Protein AF-A0A1B8C6K1-F1 (afdb_monomer_lite)

Radius of gyration: 13.29 Å; chains: 1; bounding box: 32×23×31 Å

Sequence (75 aa):
MLLLNEKQLFKTNLETIRSGFLFIHKWLRHLYWDLSAFHETTNFEHIKKHYFTSITPLNPAGIVPLSPRLDILEK

Secondary structure (DSSP, 8-state):
----SS--TT---SS-HHHH-HHHHHHHHHHHHH-HHHHTT--HHHHHHHHHHH-TTT-TT------SS-SS---

Structure (mmCIF, N/CA/C/O backbone):
data_AF-A0A1B8C6K1-F1
#
_entry.id   AF-A0A1B8C6K1-F1
#
loop_
_atom_site.group_PDB
_atom_site.id
_atom_site.type_symbol
_atom_site.label_atom_id
_atom_site.label_alt_id
_atom_site.label_comp_id
_atom_site.label_asym_id
_atom_site.label_entity_id
_atom_site.label_seq_id
_atom_site.pdbx_PDB_ins_code
_atom_site.Cartn_x
_atom_site.Cartn_y
_atom_site.Cartn_z
_atom_site.occupancy
_atom_site.B_iso_or_equiv
_atom_site.auth_seq_id
_atom_site.auth_comp_id
_atom_site.auth_asym_id
_atom_site.auth_atom_id
_atom_site.pdbx_PDB_model_num
ATOM 1 N N . MET A 1 1 ? 4.943 -2.279 0.327 1.00 46.75 1 MET A N 1
ATOM 2 C CA . MET A 1 1 ? 5.092 -1.889 1.748 1.00 46.75 1 MET A CA 1
ATOM 3 C C . MET A 1 1 ? 3.986 -2.438 2.653 1.00 46.75 1 MET A C 1
ATOM 5 O O . MET A 1 1 ? 4.173 -2.466 3.858 1.00 46.75 1 MET A O 1
ATOM 9 N N . LEU A 1 2 ? 2.879 -2.952 2.099 1.00 39.53 2 LEU A N 1
ATOM 10 C CA . LEU A 1 2 ? 1.842 -3.649 2.870 1.00 39.53 2 LEU A CA 1
ATOM 11 C C . LEU A 1 2 ? 1.832 -5.169 2.723 1.00 39.53 2 LEU A C 1
ATOM 13 O O . LEU A 1 2 ? 0.990 -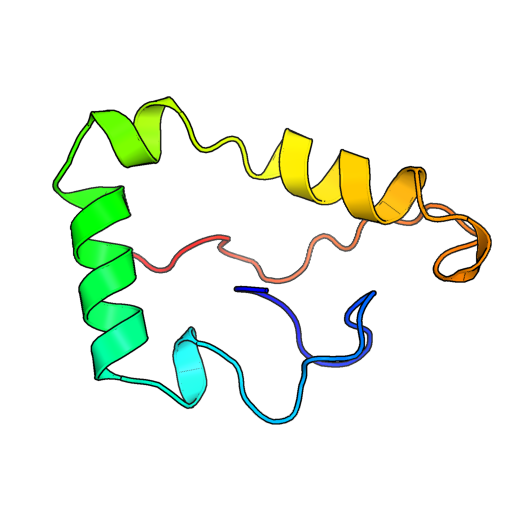5.847 3.303 1.00 39.53 2 LEU A O 1
ATOM 17 N N . LEU A 1 3 ? 2.736 -5.716 1.924 1.00 46.25 3 LEU A N 1
ATOM 18 C CA . LEU A 1 3 ? 2.496 -6.977 1.264 1.00 46.25 3 LEU A CA 1
ATOM 19 C C . LEU A 1 3 ? 3.834 -7.603 0.869 1.00 46.25 3 LEU A C 1
ATOM 21 O O . LEU A 1 3 ? 4.546 -6.963 0.096 1.00 46.25 3 LEU A O 1
ATOM 25 N N . LEU A 1 4 ? 4.071 -8.841 1.340 1.00 45.22 4 LEU A N 1
ATOM 26 C CA . LEU A 1 4 ? 4.915 -9.916 0.775 1.00 45.22 4 LEU A CA 1
ATOM 27 C C . LEU A 1 4 ? 6.093 -10.409 1.616 1.00 45.22 4 LEU A C 1
ATOM 29 O O . LEU A 1 4 ? 7.090 -9.716 1.774 1.00 45.22 4 LEU A O 1
ATOM 33 N N . ASN A 1 5 ? 6.019 -11.685 2.009 1.00 44.72 5 ASN A N 1
ATOM 34 C CA . ASN A 1 5 ? 7.183 -12.460 2.414 1.00 44.72 5 ASN A CA 1
ATOM 35 C C . ASN A 1 5 ? 7.876 -13.084 1.192 1.00 44.72 5 ASN A C 1
ATOM 37 O O . ASN A 1 5 ? 7.233 -13.547 0.251 1.00 44.72 5 ASN A O 1
ATOM 41 N N . GLU A 1 6 ? 9.205 -13.065 1.291 1.00 43.03 6 GLU A N 1
ATOM 42 C CA . GLU A 1 6 ? 10.248 -13.816 0.573 1.00 43.03 6 GLU A CA 1
ATOM 43 C C . GLU A 1 6 ? 11.009 -13.133 -0.575 1.00 43.03 6 GLU A C 1
ATOM 45 O O . GLU A 1 6 ? 12.219 -13.330 -0.647 1.00 43.03 6 GLU A O 1
ATOM 50 N N . LYS A 1 7 ? 10.427 -12.225 -1.377 1.00 56.88 7 LYS A N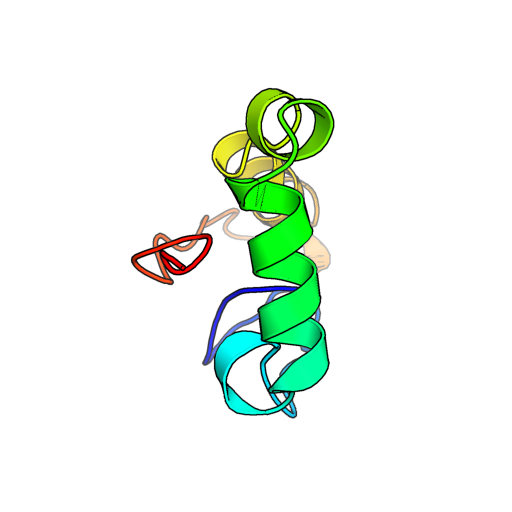 1
ATOM 51 C CA . LYS A 1 7 ? 11.207 -11.319 -2.268 1.00 56.88 7 LYS A CA 1
ATOM 52 C C . LYS A 1 7 ? 10.524 -9.965 -2.470 1.00 56.88 7 LYS A C 1
ATOM 54 O O . LYS A 1 7 ? 10.039 -9.635 -3.549 1.00 56.88 7 LYS A O 1
ATOM 59 N N . GLN A 1 8 ? 10.472 -9.161 -1.413 1.00 73.06 8 GLN A N 1
ATOM 60 C CA . GLN A 1 8 ? 9.988 -7.784 -1.503 1.00 73.06 8 GLN A CA 1
ATOM 61 C C . GLN A 1 8 ? 11.000 -6.915 -2.267 1.00 73.06 8 GLN A C 1
ATOM 63 O O . GLN A 1 8 ? 12.176 -6.884 -1.907 1.00 73.06 8 GLN A O 1
ATOM 68 N N . LEU A 1 9 ? 10.535 -6.177 -3.284 1.00 87.81 9 LEU A N 1
ATOM 69 C CA . LEU A 1 9 ? 11.369 -5.360 -4.184 1.00 87.81 9 LEU A CA 1
ATOM 70 C C . LEU A 1 9 ? 12.389 -4.482 -3.433 1.00 87.81 9 LEU A C 1
ATOM 72 O O . LEU A 1 9 ? 13.563 -4.432 -3.795 1.00 87.81 9 LEU A O 1
ATOM 76 N N . PHE A 1 10 ? 11.952 -3.861 -2.334 1.00 91.19 10 PHE A N 1
ATOM 77 C CA . PHE A 1 10 ? 12.761 -2.952 -1.514 1.00 91.19 10 PHE A CA 1
ATOM 78 C C . PHE A 1 10 ? 13.376 -3.570 -0.257 1.00 91.19 10 PHE A C 1
ATOM 80 O O . PHE A 1 10 ? 14.017 -2.854 0.502 1.00 91.19 10 PHE A O 1
ATOM 87 N N . LYS A 1 11 ? 13.201 -4.877 -0.015 1.00 89.06 11 LYS A N 1
ATOM 88 C CA . LYS A 1 11 ? 13.794 -5.582 1.141 1.00 89.06 11 LYS A CA 1
ATOM 89 C C . LYS A 1 11 ? 13.409 -4.998 2.516 1.00 89.06 11 LYS A C 1
ATOM 91 O O . LYS A 1 11 ? 14.111 -5.175 3.501 1.00 89.06 11 LYS A O 1
ATOM 96 N N . THR A 1 12 ? 12.273 -4.307 2.604 1.00 89.88 12 THR A N 1
ATOM 97 C CA . THR A 1 12 ? 11.709 -3.811 3.871 1.00 89.88 12 THR A CA 1
ATOM 98 C C . THR A 1 12 ? 10.837 -4.904 4.501 1.00 89.88 12 THR A C 1
ATOM 100 O O . THR A 1 12 ? 9.608 -4.806 4.477 1.00 89.88 12 THR A O 1
ATOM 103 N N . ASN A 1 13 ? 11.466 -5.990 4.951 1.00 87.94 13 ASN A N 1
ATOM 104 C CA . ASN A 1 13 ? 10.795 -7.242 5.320 1.00 87.94 13 ASN A CA 1
ATOM 105 C C . ASN A 1 13 ? 11.188 -7.789 6.706 1.00 87.94 13 ASN A C 1
ATOM 107 O O . ASN A 1 13 ? 11.066 -8.988 6.923 1.00 87.94 13 ASN A O 1
ATOM 111 N N . LEU A 1 14 ? 11.650 -6.938 7.633 1.00 91.19 14 LEU A N 1
ATOM 112 C CA . LEU A 1 14 ? 11.844 -7.346 9.035 1.00 91.19 14 LEU A CA 1
ATOM 113 C C . LEU A 1 14 ? 10.521 -7.786 9.672 1.00 91.19 14 LEU A C 1
ATOM 115 O O . LEU A 1 14 ? 10.473 -8.805 10.341 1.00 91.19 14 LEU A O 1
ATOM 119 N N . GLU A 1 15 ? 9.456 -7.030 9.415 1.00 90.81 15 GLU A N 1
ATOM 120 C CA . GLU A 1 15 ? 8.078 -7.365 9.759 1.00 90.81 15 GLU A CA 1
ATOM 121 C C . GLU A 1 15 ? 7.131 -6.737 8.733 1.00 90.81 15 GLU A C 1
ATOM 123 O O . GLU A 1 15 ? 7.478 -5.761 8.058 1.00 90.81 15 GLU A O 1
ATOM 128 N N . THR A 1 16 ? 5.914 -7.270 8.619 1.00 90.69 16 THR A N 1
ATOM 129 C CA . THR A 1 16 ? 4.870 -6.668 7.774 1.00 90.69 16 THR A CA 1
ATOM 130 C C . THR A 1 16 ? 3.889 -5.861 8.616 1.00 90.69 16 THR A C 1
ATOM 132 O O . THR A 1 16 ? 3.659 -6.177 9.781 1.00 90.69 16 THR A O 1
ATOM 135 N N . I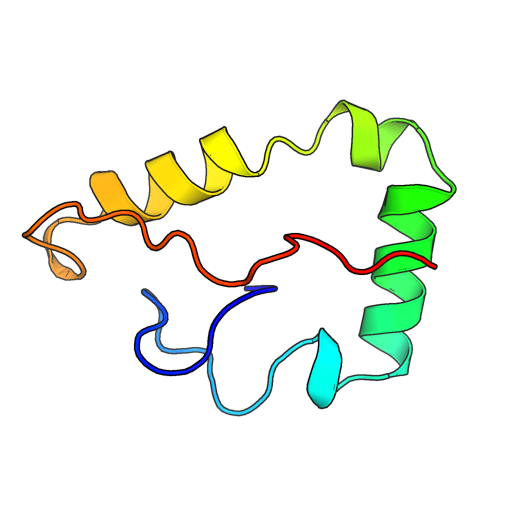LE A 1 17 ? 3.229 -4.859 8.023 1.00 93.75 17 ILE A N 1
ATOM 136 C CA . ILE A 1 17 ? 2.179 -4.100 8.726 1.00 93.75 17 ILE A CA 1
ATOM 137 C C . ILE A 1 17 ? 1.093 -5.034 9.277 1.00 93.75 17 ILE A C 1
ATOM 139 O O . ILE A 1 17 ? 0.695 -4.886 10.425 1.00 93.75 17 ILE A O 1
ATOM 143 N N . ARG A 1 18 ? 0.662 -6.031 8.494 1.00 92.25 18 ARG A N 1
ATOM 144 C CA . ARG A 1 18 ? -0.403 -6.969 8.888 1.00 92.25 18 ARG A CA 1
ATOM 145 C C . ARG A 1 18 ? -0.028 -7.903 10.046 1.00 92.25 18 ARG A C 1
ATOM 147 O O . ARG A 1 18 ? -0.927 -8.287 10.784 1.00 92.25 18 ARG A O 1
ATOM 154 N N . SER A 1 19 ? 1.247 -8.288 10.178 1.00 91.12 19 SER A N 1
ATOM 155 C CA . SER A 1 19 ? 1.718 -9.256 11.185 1.00 91.12 19 SER A CA 1
ATOM 156 C C . SER A 1 19 ? 2.303 -8.584 12.423 1.00 91.12 19 SER A C 1
ATOM 158 O O . SER A 1 19 ? 1.967 -8.968 13.536 1.00 91.12 19 SER A O 1
ATOM 160 N N . GLY A 1 20 ? 3.164 -7.583 12.231 1.00 93.69 20 GLY A N 1
ATOM 161 C CA . GLY A 1 20 ? 4.016 -7.039 13.289 1.00 93.69 20 GLY A CA 1
ATOM 162 C C . GLY A 1 20 ? 3.520 -5.737 13.915 1.00 93.69 20 GLY A C 1
ATOM 163 O O . GLY A 1 20 ? 4.004 -5.351 14.974 1.00 93.69 20 GLY A O 1
ATOM 164 N N . PHE A 1 21 ? 2.551 -5.046 13.303 1.00 95.19 21 PHE A N 1
ATOM 165 C CA . PHE A 1 21 ? 2.153 -3.699 13.732 1.00 95.19 21 PHE A CA 1
ATOM 166 C C . PHE A 1 21 ? 0.637 -3.556 13.906 1.00 95.19 21 PHE A C 1
ATOM 168 O O . PHE A 1 21 ? -0.037 -2.908 13.105 1.00 95.19 21 PHE A O 1
ATOM 175 N N . LEU A 1 22 ? 0.098 -4.110 14.997 1.00 96.31 22 LEU A N 1
ATOM 176 C CA . LEU A 1 22 ? -1.347 -4.178 15.267 1.00 96.31 22 LEU A CA 1
ATOM 177 C C . LEU A 1 22 ? -2.075 -2.827 15.135 1.00 96.31 22 LEU A C 1
ATOM 179 O O . LEU A 1 22 ? -3.100 -2.739 14.456 1.00 96.31 22 LEU A O 1
ATOM 183 N N . PHE A 1 23 ? -1.556 -1.765 15.761 1.00 97.81 23 PHE A N 1
ATOM 184 C CA . PHE A 1 23 ? -2.210 -0.451 15.744 1.00 97.81 23 PHE A CA 1
ATOM 185 C C . PHE A 1 23 ? -2.113 0.240 14.383 1.00 97.81 23 PHE A C 1
ATOM 187 O O . PHE A 1 23 ? -3.093 0.838 13.942 1.00 97.81 23 PHE A O 1
ATOM 194 N N . ILE A 1 24 ? -0.985 0.095 13.679 1.00 97.94 24 ILE A N 1
ATOM 195 C CA . ILE A 1 24 ? -0.826 0.630 12.319 1.00 97.94 24 ILE A CA 1
ATOM 196 C C . ILE A 1 24 ? -1.752 -0.116 11.359 1.00 97.94 24 ILE A C 1
ATOM 198 O O . ILE A 1 24 ? -2.433 0.505 10.550 1.00 97.94 24 ILE A O 1
ATOM 202 N N . HIS A 1 25 ? -1.845 -1.440 11.483 1.00 96.75 25 HIS A N 1
ATOM 203 C CA . HIS A 1 25 ? -2.746 -2.252 10.676 1.00 96.75 25 HIS A CA 1
ATOM 204 C C . HIS A 1 25 ? -4.217 -1.899 10.917 1.00 96.75 25 HIS A C 1
ATOM 206 O O . HIS A 1 25 ? -4.989 -1.799 9.965 1.00 96.75 25 HIS A O 1
ATOM 212 N N . LYS A 1 26 ? -4.611 -1.669 12.177 1.00 97.31 26 LYS A N 1
ATOM 213 C CA . LYS A 1 26 ? -5.960 -1.203 12.524 1.00 97.31 26 LYS A CA 1
ATOM 214 C C . LYS A 1 26 ? -6.248 0.180 11.935 1.00 97.31 26 LYS A C 1
ATOM 216 O O . LYS A 1 26 ? -7.289 0.355 11.312 1.00 97.31 26 LYS A O 1
ATOM 221 N N . TRP A 1 27 ? -5.335 1.135 12.112 1.00 98.00 27 TRP A N 1
ATOM 222 C CA . TRP A 1 27 ? -5.467 2.496 11.585 1.00 98.00 27 TRP A CA 1
ATOM 223 C C . TRP A 1 27 ? -5.573 2.511 10.058 1.00 98.00 27 TRP A C 1
ATOM 225 O O . TRP A 1 27 ? -6.491 3.107 9.508 1.00 98.00 27 TRP A O 1
ATOM 235 N N . LEU A 1 28 ? -4.697 1.780 9.373 1.00 97.81 28 LEU A N 1
ATOM 236 C CA . LEU A 1 28 ? -4.711 1.680 7.921 1.00 97.81 28 LEU A CA 1
ATOM 237 C C . LEU A 1 28 ? -6.020 1.073 7.394 1.00 97.81 28 LEU A C 1
ATOM 239 O O . LEU A 1 28 ? -6.589 1.601 6.443 1.00 97.81 28 LEU A O 1
ATOM 243 N N . ARG A 1 29 ? -6.497 -0.029 7.994 1.00 97.56 29 ARG A N 1
ATOM 244 C CA . ARG A 1 29 ? -7.771 -0.653 7.598 1.00 97.56 29 ARG A CA 1
ATOM 245 C C . ARG A 1 29 ? -8.952 0.283 7.834 1.00 97.56 29 ARG A C 1
ATOM 247 O O . ARG A 1 29 ? -9.841 0.319 6.997 1.00 97.56 29 ARG A O 1
ATOM 254 N N . HIS A 1 30 ? -8.947 1.047 8.928 1.00 97.75 30 HIS A N 1
ATOM 255 C CA . HIS A 1 30 ? -9.952 2.083 9.172 1.00 97.75 30 HIS A CA 1
ATOM 256 C C . HIS A 1 30 ? -9.956 3.130 8.054 1.00 97.75 30 HIS A C 1
ATOM 258 O O . HIS A 1 30 ? -11.007 3.389 7.481 1.00 97.75 30 HIS A O 1
ATOM 264 N N . LEU A 1 31 ? -8.789 3.675 7.692 1.00 98.06 31 LEU A N 1
ATOM 265 C CA . LEU A 1 31 ? -8.706 4.653 6.607 1.00 98.06 31 LEU A CA 1
ATOM 266 C C . LEU A 1 31 ? -9.212 4.079 5.287 1.00 98.06 31 LEU A C 1
ATOM 268 O O . LEU A 1 31 ? -10.052 4.695 4.649 1.00 98.06 31 LEU A O 1
ATOM 272 N N . TYR A 1 32 ? -8.731 2.901 4.894 1.00 97.88 32 TYR A N 1
ATOM 273 C CA . TYR A 1 32 ? -9.112 2.304 3.619 1.00 97.88 32 TYR A CA 1
ATOM 274 C C . TYR A 1 32 ? -10.607 1.958 3.571 1.00 97.88 32 TYR A C 1
ATOM 276 O O . TYR A 1 32 ? -11.289 2.378 2.647 1.00 97.88 32 TYR A O 1
ATOM 284 N N . TRP A 1 33 ? -11.134 1.225 4.556 1.00 97.69 33 TRP A N 1
ATOM 285 C CA . TRP A 1 33 ? -12.500 0.695 4.484 1.00 97.69 33 TRP A CA 1
ATOM 286 C C . TRP A 1 33 ? -13.586 1.685 4.906 1.00 97.69 33 TRP A C 1
ATOM 288 O O . TRP A 1 33 ? -14.679 1.639 4.349 1.00 97.69 33 TRP A O 1
ATOM 298 N N . ASP A 1 34 ? -13.317 2.560 5.881 1.00 98.06 34 ASP A N 1
ATOM 299 C CA . ASP A 1 34 ? -14.355 3.427 6.452 1.00 98.06 34 ASP A CA 1
ATOM 300 C C . ASP A 1 34 ? -14.397 4.827 5.801 1.00 98.06 34 ASP A C 1
ATOM 302 O O . ASP A 1 34 ? -15.375 5.549 5.986 1.00 98.06 34 ASP A O 1
ATOM 306 N N . LEU A 1 35 ? -13.366 5.233 5.043 1.00 98.12 35 LEU A N 1
ATOM 307 C CA . LEU A 1 35 ? -13.298 6.547 4.389 1.00 98.12 35 LEU A CA 1
ATOM 308 C C . LEU A 1 35 ? -13.187 6.399 2.864 1.00 98.12 35 LEU A C 1
ATOM 310 O O . LEU A 1 35 ? -12.185 5.906 2.341 1.00 98.12 35 LEU A O 1
ATOM 314 N N . SER A 1 36 ? -14.201 6.879 2.132 1.00 97.69 36 SER A N 1
ATOM 315 C CA . SER A 1 36 ? -14.309 6.684 0.676 1.00 97.69 36 SER A CA 1
ATOM 316 C C . SER A 1 36 ? -13.091 7.183 -0.098 1.00 97.69 36 SER A C 1
ATOM 318 O O . SER A 1 36 ? -12.543 6.463 -0.929 1.00 97.69 36 SER A O 1
ATOM 320 N N . ALA A 1 37 ? -12.589 8.360 0.283 1.00 98.12 37 ALA A N 1
ATOM 321 C CA . ALA A 1 37 ? -11.430 8.995 -0.329 1.00 98.12 37 ALA A CA 1
ATOM 322 C C . ALA A 1 37 ? -10.182 8.094 -0.385 1.00 98.12 37 ALA A C 1
ATOM 324 O O . ALA A 1 37 ? -9.342 8.292 -1.259 1.00 98.12 37 ALA A O 1
ATOM 325 N N . PHE A 1 38 ? -10.042 7.111 0.513 1.00 98.06 38 PHE A N 1
ATOM 326 C CA . PHE A 1 38 ? -8.896 6.204 0.522 1.00 98.06 38 PHE A CA 1
ATOM 327 C C . PHE A 1 38 ? -9.109 4.976 -0.369 1.00 98.06 38 PHE A C 1
ATOM 329 O O . PHE A 1 38 ? -8.218 4.676 -1.165 1.00 98.06 38 PHE A O 1
ATOM 336 N N . HIS A 1 39 ? -10.240 4.261 -0.289 1.00 95.81 39 HIS A N 1
ATOM 337 C CA . HIS A 1 39 ? -10.426 3.087 -1.159 1.00 95.81 39 HIS A CA 1
ATOM 338 C C . HIS A 1 39 ? -10.671 3.471 -2.621 1.00 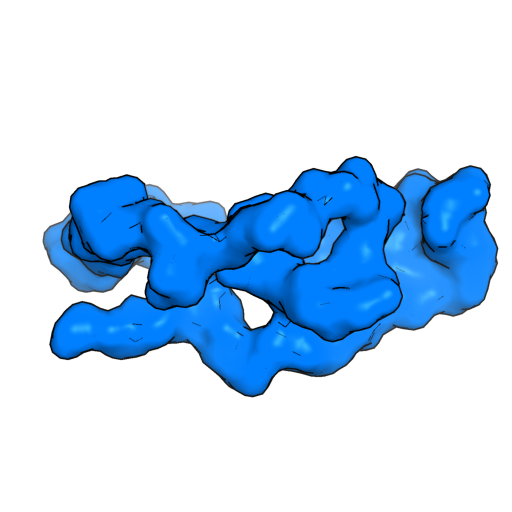95.81 39 HIS A C 1
ATOM 340 O O . HIS A 1 39 ? -10.123 2.813 -3.501 1.00 95.81 39 HIS A O 1
ATOM 346 N N . GLU A 1 40 ? -11.417 4.549 -2.892 1.00 98.06 40 GLU A N 1
ATOM 347 C CA . GLU A 1 40 ? -11.737 4.987 -4.261 1.00 98.06 40 GLU A CA 1
ATOM 348 C C . GLU A 1 40 ? -10.490 5.424 -5.037 1.00 98.06 40 GLU A C 1
ATOM 350 O O . GLU A 1 40 ? -10.447 5.340 -6.263 1.00 98.06 40 GLU A O 1
ATOM 355 N N . THR A 1 41 ? -9.449 5.866 -4.328 1.00 98.25 41 THR A N 1
ATOM 356 C CA . THR A 1 41 ? -8.202 6.353 -4.933 1.00 98.25 41 THR A CA 1
ATOM 357 C C . THR A 1 41 ? -7.058 5.339 -4.880 1.00 98.25 41 THR A C 1
ATOM 359 O O . THR A 1 41 ? -5.998 5.567 -5.467 1.00 98.25 41 THR A O 1
ATOM 362 N N . THR A 1 42 ? -7.249 4.189 -4.227 1.00 97.94 42 THR A N 1
ATOM 363 C CA . THR A 1 42 ? -6.204 3.168 -4.093 1.00 97.94 42 THR A CA 1
ATOM 364 C C . THR A 1 42 ? -6.367 2.074 -5.144 1.00 97.94 42 THR A C 1
ATOM 366 O O . THR A 1 42 ? -7.173 1.157 -5.001 1.00 97.94 42 THR A O 1
ATOM 369 N N . ASN A 1 43 ? -5.524 2.112 -6.178 1.00 97.19 43 ASN A N 1
ATOM 370 C CA . ASN A 1 43 ? -5.450 1.066 -7.198 1.00 97.19 43 ASN A CA 1
ATOM 371 C C . ASN A 1 43 ? -4.221 0.162 -6.979 1.00 97.19 43 ASN A C 1
ATOM 373 O O . ASN A 1 43 ? -3.093 0.515 -7.338 1.00 97.19 43 ASN A O 1
ATOM 377 N N . PHE A 1 44 ? -4.435 -1.027 -6.408 1.00 94.62 44 PHE A N 1
ATOM 378 C CA . PHE A 1 44 ? -3.354 -1.975 -6.115 1.00 94.62 44 PHE A CA 1
ATOM 379 C C . PHE A 1 44 ? -2.687 -2.564 -7.361 1.00 94.62 44 PHE A C 1
ATOM 381 O O . PHE A 1 44 ? -1.482 -2.819 -7.339 1.00 94.62 44 PHE A O 1
ATOM 388 N N . GLU A 1 45 ? -3.429 -2.743 -8.455 1.00 94.31 45 GLU A N 1
ATOM 389 C CA . GLU A 1 45 ? -2.871 -3.229 -9.718 1.00 94.31 45 GLU A CA 1
ATOM 390 C C . GLU A 1 45 ? -1.878 -2.215 -10.296 1.00 94.31 45 GLU A C 1
ATOM 392 O O . GLU A 1 45 ? -0.753 -2.582 -10.647 1.00 94.31 45 GLU A O 1
ATOM 397 N N . HIS A 1 46 ? -2.260 -0.934 -10.322 1.00 95.75 46 HIS A N 1
ATOM 398 C CA . HIS A 1 46 ? -1.395 0.157 -10.760 1.00 95.75 46 HIS A CA 1
ATOM 399 C C . HIS A 1 46 ? -0.127 0.241 -9.901 1.00 95.75 46 HIS A C 1
ATOM 401 O O . HIS A 1 46 ? 0.981 0.266 -10.437 1.00 95.75 46 HIS A O 1
ATOM 407 N N . ILE A 1 47 ? -0.274 0.192 -8.571 1.00 95.12 47 ILE A N 1
ATOM 408 C CA . ILE A 1 47 ? 0.851 0.218 -7.626 1.00 95.12 47 ILE A CA 1
ATOM 409 C C . ILE A 1 47 ? 1.813 -0.949 -7.887 1.00 95.12 47 ILE A C 1
ATOM 411 O O . ILE A 1 47 ? 3.015 -0.734 -8.053 1.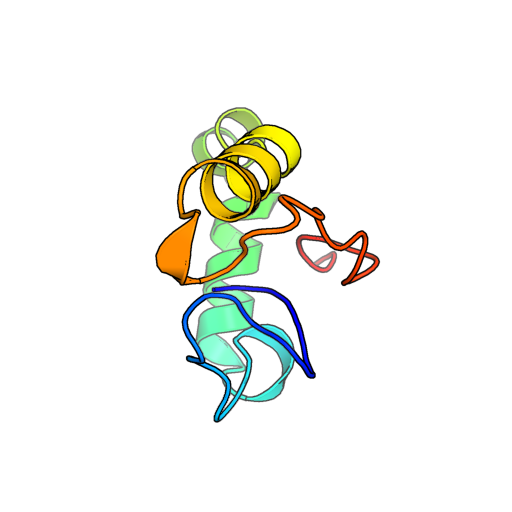00 95.12 47 ILE A O 1
ATOM 415 N N . LYS A 1 48 ? 1.310 -2.191 -7.936 1.00 91.69 48 LYS A N 1
ATOM 416 C CA . LYS A 1 48 ? 2.154 -3.380 -8.125 1.00 91.69 48 LYS A CA 1
ATOM 417 C C . LYS A 1 48 ? 2.868 -3.350 -9.472 1.00 91.69 48 LYS A C 1
ATOM 419 O O . LYS A 1 48 ? 4.086 -3.516 -9.500 1.00 91.69 48 LYS A O 1
ATOM 424 N N . LYS A 1 49 ? 2.139 -3.114 -10.569 1.00 93.00 49 LYS A N 1
ATOM 425 C CA . LYS A 1 49 ? 2.733 -3.058 -11.911 1.00 93.00 49 LYS A CA 1
ATOM 426 C C . LYS A 1 49 ? 3.827 -2.004 -11.963 1.00 93.00 49 LYS A C 1
ATOM 428 O O . LYS A 1 49 ? 4.953 -2.347 -12.297 1.00 93.00 49 LYS A O 1
ATOM 433 N N . HIS A 1 50 ? 3.534 -0.777 -11.530 1.00 93.94 50 HIS A N 1
ATOM 434 C CA . HIS A 1 50 ? 4.502 0.313 -11.570 1.00 93.94 50 HIS A CA 1
ATOM 435 C C . HIS A 1 50 ? 5.827 -0.064 -10.894 1.00 93.94 50 HIS A C 1
ATOM 437 O O . HIS A 1 50 ? 6.880 0.024 -11.525 1.00 93.94 50 HIS A O 1
ATOM 443 N N . TYR A 1 51 ? 5.793 -0.548 -9.651 1.00 92.44 51 TYR A N 1
ATOM 444 C CA . TYR A 1 51 ? 7.025 -0.868 -8.930 1.00 92.44 51 TYR A CA 1
ATOM 445 C C . TYR A 1 51 ? 7.776 -2.062 -9.533 1.00 92.44 51 TYR A C 1
ATOM 447 O O . TYR A 1 51 ? 8.991 -1.989 -9.717 1.00 92.44 51 TYR A O 1
ATOM 455 N N . PHE A 1 52 ? 7.083 -3.154 -9.861 1.00 92.00 52 PHE A N 1
ATOM 456 C CA . PHE A 1 52 ? 7.747 -4.372 -10.328 1.00 92.00 52 PHE A CA 1
ATOM 457 C C . PHE A 1 52 ? 8.231 -4.289 -11.780 1.00 92.00 52 PHE A C 1
ATOM 459 O O . PHE A 1 52 ? 9.199 -4.976 -12.098 1.00 92.00 52 PHE A O 1
ATOM 466 N N . THR A 1 53 ? 7.635 -3.456 -12.641 1.00 93.50 53 THR A N 1
ATOM 467 C CA . THR A 1 53 ? 8.081 -3.310 -14.040 1.00 93.50 53 THR A CA 1
ATOM 468 C C . THR A 1 53 ? 9.037 -2.141 -14.263 1.00 93.50 53 THR A C 1
ATOM 470 O O . THR A 1 53 ? 9.805 -2.179 -15.217 1.00 93.50 53 THR A O 1
ATOM 473 N N . SER A 1 54 ? 9.008 -1.100 -13.421 1.00 94.25 54 SER A N 1
ATOM 474 C CA . SER A 1 54 ? 9.806 0.119 -13.664 1.00 94.25 54 SER A CA 1
ATOM 475 C C . SER A 1 54 ? 11.195 0.078 -13.028 1.00 94.25 54 SER A C 1
ATOM 477 O O . SER A 1 54 ? 12.083 0.816 -13.444 1.00 94.25 54 SER A O 1
ATOM 479 N N . ILE A 1 55 ? 11.410 -0.765 -12.012 1.00 91.25 55 ILE A N 1
ATOM 480 C CA . ILE A 1 55 ? 12.683 -0.813 -11.278 1.00 91.25 55 ILE A CA 1
ATOM 481 C C . ILE A 1 55 ? 13.526 -1.986 -11.778 1.00 91.25 55 ILE A C 1
ATOM 483 O O . ILE A 1 55 ? 13.802 -2.952 -11.062 1.00 91.25 55 ILE A O 1
ATOM 487 N N . THR A 1 56 ? 13.957 -1.879 -13.034 1.00 91.81 56 THR A N 1
ATOM 488 C CA . THR A 1 56 ? 14.737 -2.902 -13.744 1.00 91.81 56 THR A CA 1
ATOM 489 C C . THR A 1 56 ? 15.970 -3.390 -12.975 1.00 91.81 56 THR A C 1
ATOM 491 O O . THR A 1 56 ? 16.176 -4.601 -12.938 1.00 91.81 56 THR A O 1
ATOM 494 N N . PRO A 1 57 ? 16.767 -2.537 -12.291 1.00 92.81 57 PRO A N 1
ATOM 495 C CA . PRO A 1 57 ? 17.930 -3.020 -11.541 1.00 92.81 57 PRO A CA 1
ATOM 496 C C . PRO A 1 57 ? 17.584 -3.980 -10.394 1.00 92.81 57 PRO A C 1
ATOM 498 O O . PRO A 1 57 ? 18.413 -4.800 -10.011 1.00 92.81 57 PRO A O 1
ATOM 501 N N . LEU A 1 58 ? 16.374 -3.880 -9.828 1.00 89.56 58 LEU A N 1
ATOM 502 C CA . LEU A 1 58 ? 15.929 -4.729 -8.717 1.00 89.56 58 LEU A CA 1
ATOM 503 C C . LEU A 1 58 ? 15.055 -5.902 -9.174 1.00 89.56 58 LEU A C 1
ATOM 505 O O . LEU A 1 58 ? 15.029 -6.926 -8.494 1.00 89.56 58 LEU A O 1
ATOM 509 N N . ASN A 1 59 ? 14.356 -5.769 -10.303 1.00 92.00 59 ASN A N 1
ATOM 510 C CA . ASN A 1 59 ? 13.549 -6.830 -10.902 1.00 92.00 59 ASN A CA 1
ATOM 511 C C . ASN A 1 59 ? 13.735 -6.887 -12.430 1.00 92.00 59 ASN A C 1
ATOM 513 O O . ASN A 1 59 ? 12.839 -6.478 -13.171 1.00 92.00 59 ASN A O 1
ATOM 517 N N . PRO A 1 60 ? 14.867 -7.416 -12.929 1.00 93.06 60 PRO A N 1
ATOM 518 C CA . PRO A 1 60 ? 15.159 -7.435 -14.365 1.00 93.06 60 PRO A CA 1
ATOM 519 C C . PRO A 1 60 ? 14.121 -8.192 -15.202 1.00 93.06 60 PRO A C 1
ATOM 521 O O . PRO A 1 60 ? 13.899 -7.862 -16.360 1.00 93.06 60 PRO A O 1
ATOM 524 N N . ALA A 1 61 ? 13.470 -9.199 -14.612 1.00 93.56 61 ALA A N 1
ATOM 525 C CA . ALA A 1 61 ? 12.453 -10.000 -15.286 1.00 93.56 61 ALA A CA 1
ATOM 526 C C . ALA A 1 61 ? 11.084 -9.299 -15.380 1.00 93.56 61 ALA A C 1
ATOM 528 O O . ALA A 1 61 ? 10.193 -9.805 -16.057 1.00 93.56 61 ALA A O 1
ATOM 529 N N . GLY A 1 62 ? 10.876 -8.185 -14.666 1.00 92.25 62 GLY A N 1
ATOM 530 C CA . GLY A 1 62 ? 9.599 -7.463 -14.650 1.00 92.25 62 GLY A CA 1
ATOM 531 C C . GLY A 1 62 ? 8.419 -8.267 -14.089 1.00 92.25 62 GLY A C 1
ATOM 532 O O . GLY A 1 62 ? 7.267 -7.879 -14.273 1.00 92.25 62 GLY A O 1
ATOM 533 N N . ILE A 1 63 ? 8.677 -9.395 -13.418 1.00 92.12 63 ILE A N 1
ATOM 534 C CA . ILE A 1 63 ? 7.628 -10.288 -12.916 1.00 92.12 63 ILE A CA 1
ATOM 535 C C . ILE A 1 63 ? 6.898 -9.598 -11.766 1.00 92.12 63 ILE A C 1
ATOM 537 O O . ILE A 1 63 ? 7.512 -9.241 -10.759 1.00 92.12 63 ILE A O 1
ATOM 541 N N . VAL A 1 64 ? 5.582 -9.438 -11.913 1.00 91.19 64 VAL A N 1
ATOM 542 C CA . VAL A 1 64 ? 4.702 -8.903 -10.872 1.00 91.19 64 VAL A CA 1
ATOM 543 C C . VAL A 1 64 ? 4.181 -10.074 -10.032 1.00 91.19 64 VAL A C 1
ATOM 545 O O . VAL A 1 64 ? 3.449 -10.915 -10.557 1.00 91.19 64 VAL A O 1
ATOM 548 N N . PRO A 1 65 ? 4.539 -10.181 -8.741 1.00 89.56 65 PRO A N 1
ATOM 549 C CA . PRO A 1 65 ? 4.042 -11.255 -7.895 1.00 89.56 65 PRO A CA 1
ATOM 550 C C . PRO A 1 65 ? 2.535 -11.109 -7.655 1.00 89.56 65 PRO A C 1
ATOM 552 O O . PRO A 1 65 ? 2.040 -10.026 -7.340 1.00 89.56 65 PRO A O 1
ATOM 555 N N . LEU A 1 66 ? 1.816 -12.230 -7.753 1.00 87.38 66 LEU A N 1
ATOM 556 C CA . LEU A 1 66 ? 0.390 -12.311 -7.406 1.00 87.38 66 LEU A CA 1
ATOM 557 C C . LEU A 1 66 ? 0.156 -12.230 -5.903 1.00 87.38 66 LEU A C 1
ATOM 559 O O . LEU A 1 66 ? -0.890 -11.779 -5.445 1.00 87.38 66 LEU A O 1
ATOM 563 N N . SER A 1 67 ? 1.131 -12.691 -5.126 1.00 79.62 67 SER A N 1
ATOM 564 C CA . SER A 1 67 ? 1.065 -12.603 -3.687 1.00 79.62 67 SER A CA 1
ATOM 565 C C . SER A 1 67 ? 1.016 -11.131 -3.249 1.00 79.62 67 SER A C 1
ATOM 567 O O . SER A 1 67 ? 1.503 -10.232 -3.945 1.00 79.62 67 SER A O 1
ATOM 569 N N . PRO A 1 68 ? 0.503 -10.872 -2.043 1.00 82.19 68 PRO A N 1
ATOM 570 C CA . PRO A 1 68 ? -0.276 -11.753 -1.193 1.00 82.19 68 PRO A CA 1
ATOM 571 C C . PRO A 1 68 ? -1.714 -11.789 -1.718 1.00 82.19 68 PRO A C 1
ATOM 573 O O . PRO A 1 68 ? -2.138 -10.883 -2.426 1.00 82.19 68 PRO A O 1
ATOM 576 N N . ARG A 1 69 ? -2.463 -12.839 -1.358 1.00 82.31 69 ARG A N 1
ATOM 577 C CA . ARG A 1 69 ? -3.809 -13.099 -1.904 1.00 82.31 69 ARG A CA 1
ATOM 578 C C . ARG A 1 69 ? -4.770 -11.908 -1.778 1.00 82.31 69 ARG A C 1
ATOM 580 O O . ARG A 1 69 ? -5.568 -11.694 -2.677 1.00 82.31 69 ARG A O 1
ATOM 587 N N . LEU A 1 70 ? -4.697 -11.174 -0.668 1.00 87.88 70 LEU A N 1
ATOM 588 C CA . LEU A 1 70 ? -5.464 -9.950 -0.440 1.00 87.88 70 LEU A CA 1
ATOM 589 C C . LEU A 1 70 ? -4.508 -8.782 -0.240 1.00 87.88 70 LEU A C 1
ATOM 591 O O . LEU A 1 70 ? -3.584 -8.876 0.582 1.00 87.88 70 LEU A O 1
ATOM 595 N N . ASP A 1 71 ? -4.768 -7.690 -0.955 1.00 92.31 71 ASP A N 1
ATOM 596 C CA . ASP A 1 71 ? -3.978 -6.463 -0.882 1.00 92.31 71 ASP A CA 1
ATOM 597 C C . ASP A 1 71 ? -4.169 -5.710 0.435 1.00 92.31 71 ASP A C 1
ATOM 599 O O . ASP A 1 71 ? -3.225 -5.157 1.000 1.00 92.31 71 ASP A O 1
ATOM 603 N N . ILE A 1 72 ? -5.375 -5.777 0.984 1.00 94.00 72 ILE A N 1
ATOM 604 C CA . ILE A 1 72 ? -5.700 -5.313 2.324 1.00 94.00 72 ILE A CA 1
ATOM 605 C C . ILE A 1 72 ? -6.702 -6.285 2.947 1.00 94.00 72 ILE A C 1
ATOM 607 O O . ILE A 1 72 ? -7.570 -6.814 2.257 1.00 94.00 72 ILE A O 1
ATOM 611 N N . LEU A 1 73 ? -6.524 -6.598 4.232 1.00 94.19 73 LEU A N 1
ATOM 612 C CA . LEU A 1 73 ? -7.437 -7.494 4.939 1.00 94.19 73 LEU A CA 1
ATOM 613 C C . LEU A 1 73 ? -8.746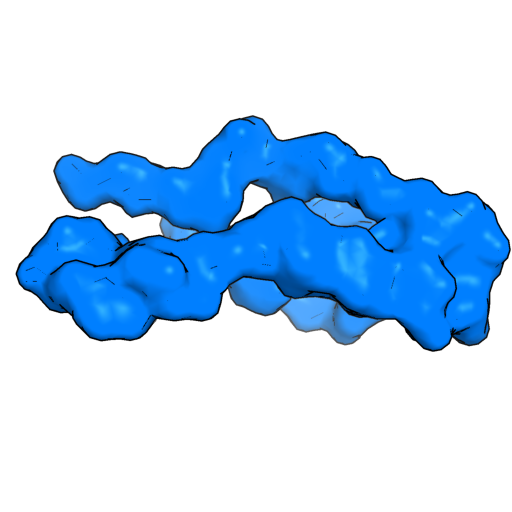 -6.768 5.234 1.00 94.19 73 LEU A C 1
ATOM 615 O O . LEU A 1 73 ? -8.729 -5.575 5.552 1.00 94.19 73 LEU A O 1
ATOM 619 N N . GLU A 1 74 ? -9.853 -7.503 5.171 1.00 90.56 74 GLU A N 1
ATOM 620 C CA . GLU A 1 74 ? -11.157 -7.027 5.632 1.00 90.56 74 GLU A CA 1
ATOM 621 C C . GLU A 1 74 ? -11.088 -6.624 7.109 1.00 90.56 74 GLU A C 1
ATOM 623 O O . GLU A 1 74 ? -10.172 -7.029 7.840 1.00 90.56 74 GLU A O 1
ATOM 628 N N . LYS A 1 75 ? -11.993 -5.737 7.519 1.00 83.38 75 LYS A N 1
ATOM 629 C CA . LYS A 1 75 ? -12.000 -5.153 8.860 1.00 83.38 75 LYS A CA 1
ATOM 630 C C . LYS A 1 75 ? -12.517 -6.133 9.902 1.00 83.38 75 LYS A C 1
ATOM 632 O O . LYS A 1 75 ? -13.646 -6.629 9.728 1.00 83.38 75 LYS A O 1
#

pLDDT: mean 88.56, std 14.48, range [39.53, 98.25]

Foldseek 3Di:
DQFDPDQDLVPPPPDHCVGPPVVSLVVVLCCCPVPCVNVVPDDPVCVQQCSLQVCCVSHVPSDRDCPDVDPHDHD